Protein AF-A0A8S3Y1E7-F1 (afdb_monomer_lite)

Foldseek 3Di:
DVVVVVVVVVVVVVVVVCVVDDPVPCVVVCVCCLQLLNLLVCPPQAPVVVCVVPVVVCVVQVPSPLQSVLSVVVSPDPCVVQVQDSPDDSVVNVVSQQCDADPVNHRSRPRD

Organism: Parnassius apollo (NCBI:txid110799)

Structure (mmCIF, N/CA/C/O backbone):
data_AF-A0A8S3Y1E7-F1
#
_entry.id   AF-A0A8S3Y1E7-F1
#
loop_
_atom_site.group_PDB
_atom_site.id
_atom_site.type_symbol
_atom_site.label_atom_id
_atom_site.label_alt_id
_atom_site.label_comp_id
_atom_site.label_asym_id
_atom_site.label_entity_id
_atom_site.label_seq_id
_atom_site.pdbx_PDB_ins_code
_atom_site.Cartn_x
_atom_site.Cartn_y
_atom_site.Cartn_z
_atom_site.occupancy
_atom_site.B_iso_or_equiv
_atom_site.auth_seq_id
_atom_site.auth_comp_id
_atom_site.auth_asym_id
_atom_site.auth_atom_id
_atom_site.pdbx_PDB_model_num
ATOM 1 N N . MET A 1 1 ? -38.221 9.655 23.506 1.00 62.91 1 MET A N 1
ATOM 2 C CA . MET A 1 1 ? -37.483 8.558 24.178 1.00 62.91 1 MET A CA 1
ATOM 3 C C . MET A 1 1 ? -36.530 7.845 23.217 1.00 62.91 1 MET A C 1
ATOM 5 O O . MET A 1 1 ? -35.341 7.851 23.485 1.00 62.91 1 MET A O 1
ATOM 9 N N . PHE A 1 2 ? -37.001 7.359 22.059 1.00 79.69 2 PHE A N 1
ATOM 10 C CA . PHE A 1 2 ? -36.194 6.658 21.041 1.00 79.69 2 PHE A CA 1
ATOM 11 C C . PHE A 1 2 ? -34.885 7.364 20.624 1.00 79.69 2 PHE A C 1
ATOM 13 O O . PHE A 1 2 ? -33.815 6.774 20.713 1.00 79.69 2 PHE A O 1
ATOM 20 N N . LEU A 1 3 ? -34.940 8.653 20.262 1.00 81.31 3 LEU A N 1
ATOM 21 C CA . LEU A 1 3 ? -33.755 9.409 19.817 1.00 81.31 3 LEU A CA 1
ATOM 22 C C . LEU A 1 3 ? -32.650 9.516 20.884 1.00 81.31 3 LEU A C 1
ATOM 24 O O . LEU A 1 3 ? -31.466 9.519 20.553 1.00 81.31 3 LEU A O 1
ATOM 28 N N . ILE A 1 4 ? -33.027 9.579 22.165 1.00 89.06 4 ILE A N 1
ATOM 29 C CA . ILE A 1 4 ? -32.073 9.632 23.283 1.00 89.06 4 ILE A CA 1
ATOM 30 C C . ILE A 1 4 ? -31.377 8.277 23.419 1.00 89.06 4 ILE A C 1
ATOM 32 O O . ILE A 1 4 ? -30.157 8.228 23.535 1.00 89.06 4 ILE A O 1
ATOM 36 N N . THR A 1 5 ? -32.133 7.183 23.319 1.00 89.69 5 THR A N 1
ATOM 37 C CA . THR A 1 5 ? -31.593 5.821 23.359 1.00 89.69 5 THR A CA 1
ATOM 38 C C . THR A 1 5 ? -30.653 5.543 22.185 1.00 89.69 5 THR A C 1
ATOM 40 O O . THR A 1 5 ? -29.559 5.029 22.403 1.00 89.69 5 THR A O 1
ATOM 43 N N . CYS A 1 6 ? -31.013 5.943 20.958 1.00 90.81 6 CYS A N 1
ATOM 44 C CA . CYS A 1 6 ? -30.128 5.821 19.794 1.00 90.81 6 CYS A CA 1
ATOM 45 C C . CYS A 1 6 ? -28.824 6.600 19.992 1.00 90.81 6 CYS A C 1
ATOM 47 O O . CYS A 1 6 ? -27.742 6.080 19.732 1.00 90.81 6 CYS A O 1
ATOM 49 N N . ARG A 1 7 ? -28.906 7.834 20.505 1.00 92.56 7 ARG A N 1
ATOM 50 C CA . ARG A 1 7 ? -27.718 8.638 20.813 1.00 92.56 7 ARG A CA 1
ATOM 51 C C . ARG A 1 7 ? -26.834 7.962 21.862 1.00 92.56 7 ARG A C 1
ATOM 53 O O . ARG A 1 7 ? -25.625 7.898 21.668 1.00 92.56 7 ARG A O 1
ATOM 60 N N . SER A 1 8 ? -27.415 7.450 22.947 1.00 94.56 8 SER A N 1
ATOM 61 C CA . SER A 1 8 ? -26.674 6.722 23.984 1.00 94.56 8 SER A CA 1
ATOM 62 C C . SER A 1 8 ? -25.982 5.478 23.430 1.00 94.56 8 SER A C 1
ATOM 64 O O . SER A 1 8 ? -24.831 5.229 23.779 1.00 94.56 8 SER A O 1
ATOM 66 N N . PHE A 1 9 ? -26.640 4.748 22.527 1.00 95.00 9 PHE A N 1
ATOM 67 C CA . PHE A 1 9 ? -26.038 3.612 21.834 1.00 95.00 9 PHE A CA 1
ATOM 68 C C . PHE A 1 9 ? -24.812 4.024 21.007 1.00 95.00 9 PHE A C 1
ATOM 70 O O . PHE A 1 9 ? -23.751 3.434 21.180 1.00 95.00 9 PHE A O 1
ATOM 77 N N . TYR A 1 10 ? -24.908 5.067 20.172 1.00 95.00 10 TYR A N 1
ATOM 78 C CA . TYR A 1 10 ? -23.763 5.538 19.378 1.00 95.00 10 TYR A CA 1
ATOM 79 C C . TYR A 1 10 ? -22.602 6.043 20.239 1.00 95.00 10 TYR A C 1
ATOM 81 O O . TYR A 1 10 ? -21.443 5.808 19.908 1.00 95.00 10 TYR A O 1
ATOM 89 N N . VAL A 1 11 ? -22.898 6.713 21.357 1.00 95.62 11 VAL A N 1
ATOM 90 C CA . VAL A 1 11 ? -21.867 7.157 22.306 1.00 95.62 11 VAL A CA 1
ATOM 91 C C . VAL A 1 11 ? -21.140 5.961 22.917 1.00 95.62 11 VAL A C 1
ATOM 93 O O . VAL A 1 11 ? -19.913 5.973 22.993 1.00 95.62 11 VAL A O 1
ATOM 96 N N . GLU A 1 12 ? -21.871 4.932 23.342 1.00 95.81 12 GLU A N 1
ATOM 97 C CA . GLU A 1 12 ? -21.260 3.735 23.923 1.00 95.81 12 GLU A CA 1
ATOM 98 C C . GLU A 1 12 ? -20.477 2.936 22.878 1.00 95.81 12 GLU A C 1
ATOM 100 O O . GLU A 1 12 ? -19.353 2.519 23.140 1.00 95.81 12 GLU A O 1
ATOM 105 N N . LEU A 1 13 ? -21.007 2.814 21.659 1.00 94.62 13 LEU A N 1
ATOM 106 C CA . LEU A 1 13 ? -20.302 2.221 20.525 1.00 94.62 13 LEU A CA 1
ATOM 107 C C . LEU A 1 13 ? -18.964 2.932 20.268 1.00 94.62 13 LEU A C 1
ATOM 109 O O . LEU A 1 13 ? -17.924 2.278 20.206 1.00 94.62 13 LEU A O 1
ATOM 113 N N . ALA A 1 14 ? -18.966 4.265 20.181 1.00 93.31 14 ALA A N 1
ATOM 114 C CA . ALA A 1 14 ? -17.748 5.044 19.972 1.00 93.31 14 ALA A CA 1
ATOM 115 C C . ALA A 1 14 ? -16.739 4.856 21.118 1.00 93.31 14 ALA A C 1
ATOM 117 O O . ALA A 1 14 ? -15.549 4.680 20.864 1.00 93.31 14 ALA A O 1
ATOM 118 N N . LYS A 1 15 ? -17.199 4.823 22.377 1.00 94.44 15 LYS A N 1
ATOM 119 C CA . LYS A 1 15 ? -16.333 4.537 23.535 1.00 94.44 15 LYS A CA 1
ATOM 120 C C . LYS A 1 15 ? -15.702 3.152 23.456 1.00 94.44 15 LYS A C 1
ATOM 122 O O . LYS A 1 15 ? -14.506 3.026 23.694 1.00 94.44 15 LYS A O 1
ATOM 127 N N . GLN A 1 16 ? -16.483 2.131 23.112 1.00 94.81 16 GLN A N 1
ATOM 128 C CA . GLN A 1 16 ? -15.995 0.758 22.971 1.00 94.81 16 GLN A CA 1
ATOM 129 C C . GLN A 1 16 ? -14.950 0.650 21.854 1.00 94.81 16 GLN A C 1
ATOM 131 O O . GLN A 1 16 ? -13.949 -0.040 22.022 1.00 94.81 16 GLN A O 1
ATOM 136 N N . ILE A 1 17 ? -15.140 1.363 20.739 1.00 91.88 17 ILE A N 1
ATOM 137 C CA . ILE A 1 17 ? -14.146 1.446 19.658 1.00 91.88 17 ILE A CA 1
ATOM 138 C C . ILE A 1 17 ? -12.859 2.109 20.170 1.00 91.88 17 ILE A C 1
ATOM 140 O O . ILE A 1 17 ? -11.787 1.523 20.046 1.00 91.88 17 ILE A O 1
ATOM 144 N N . LEU A 1 18 ? -12.958 3.274 20.816 1.00 89.31 18 LEU A N 1
ATOM 145 C CA . LEU A 1 18 ? -11.801 4.000 21.362 1.00 89.31 18 LEU A CA 1
ATOM 146 C C . LEU A 1 18 ? -11.043 3.225 22.452 1.00 89.31 18 LEU A C 1
ATOM 148 O O . LEU A 1 18 ? -9.855 3.454 22.644 1.00 89.31 18 LEU A O 1
ATOM 152 N N . GLN A 1 19 ? -11.711 2.328 23.181 1.00 90.94 19 GLN A N 1
ATOM 153 C CA . GLN A 1 19 ? -11.066 1.463 24.174 1.00 90.94 19 GLN A CA 1
ATOM 154 C C . GLN A 1 19 ? -10.336 0.273 23.546 1.00 90.94 19 GLN A C 1
ATOM 156 O O . GLN A 1 19 ? -9.348 -0.196 24.105 1.00 90.94 19 GLN A O 1
ATOM 161 N N . ARG A 1 20 ? -10.838 -0.250 22.422 1.00 89.12 20 ARG A N 1
ATOM 162 C CA . ARG A 1 20 ? -10.280 -1.438 21.758 1.00 89.12 20 ARG A CA 1
ATOM 163 C C . ARG A 1 20 ? -9.148 -1.103 20.797 1.00 89.12 20 ARG A C 1
ATOM 165 O O . ARG A 1 20 ? -8.279 -1.943 20.590 1.00 89.12 20 ARG A O 1
ATOM 172 N N . PHE A 1 21 ? -9.172 0.090 20.214 1.00 85.19 21 PHE A N 1
ATOM 173 C CA . PHE A 1 21 ? -8.190 0.528 19.234 1.00 85.19 21 PHE A CA 1
ATOM 174 C C . PHE A 1 21 ? -7.401 1.712 19.778 1.00 85.19 21 PHE A C 1
ATOM 176 O O . PHE A 1 21 ? -7.958 2.775 20.051 1.00 85.19 21 PHE A O 1
ATOM 183 N N . ASP A 1 22 ? -6.088 1.533 19.905 1.00 85.06 22 ASP A N 1
ATOM 184 C CA . ASP A 1 22 ? -5.190 2.648 20.165 1.00 85.06 22 ASP A CA 1
ATOM 185 C C . ASP A 1 22 ? -4.937 3.401 18.859 1.00 85.06 22 ASP A C 1
ATOM 187 O O . ASP A 1 22 ? -4.024 3.080 18.109 1.00 85.06 22 ASP A O 1
ATOM 191 N N . PHE A 1 23 ? -5.742 4.422 18.574 1.00 82.25 23 PHE A N 1
ATOM 192 C CA . PHE A 1 23 ? -5.567 5.264 17.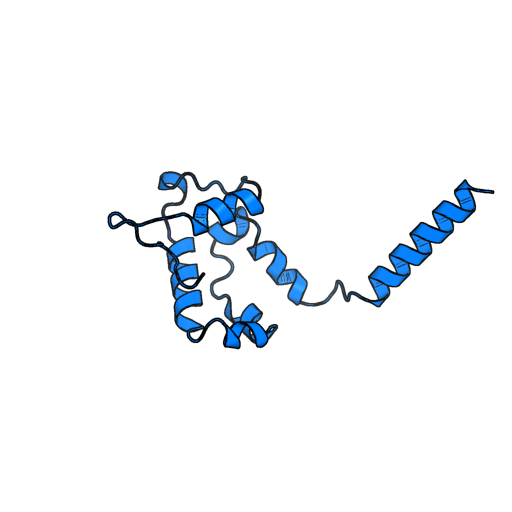384 1.00 82.25 23 PHE A CA 1
ATOM 193 C C . PHE A 1 23 ? -4.258 6.075 17.384 1.00 82.25 23 PHE A C 1
ATOM 195 O O . PHE A 1 23 ? -3.977 6.769 16.410 1.00 82.25 23 PHE A O 1
ATOM 202 N N . LYS A 1 24 ? -3.461 6.022 18.461 1.00 83.62 24 LYS A N 1
ATOM 203 C CA . LYS A 1 24 ? -2.101 6.578 18.506 1.00 83.62 24 LYS A CA 1
ATOM 204 C C . LYS A 1 24 ? -1.029 5.539 18.169 1.00 83.62 24 LYS A C 1
ATOM 206 O O . LYS A 1 24 ? 0.153 5.885 18.176 1.00 83.62 24 LYS A O 1
ATOM 211 N N . ASP A 1 25 ? -1.417 4.291 17.908 1.00 83.38 25 ASP A N 1
ATOM 212 C CA . ASP A 1 25 ? -0.496 3.235 17.503 1.00 83.38 25 ASP A CA 1
ATOM 213 C C . ASP A 1 25 ? 0.240 3.664 16.228 1.00 83.38 25 ASP A C 1
ATOM 215 O O . ASP A 1 25 ? -0.363 4.105 15.247 1.00 83.38 25 ASP A O 1
ATOM 219 N N . SER A 1 26 ? 1.563 3.514 16.233 1.00 80.44 26 SER A N 1
ATOM 220 C CA . SER A 1 26 ? 2.398 3.829 15.079 1.00 80.44 26 SER A CA 1
ATOM 221 C C . SER A 1 26 ? 2.079 2.966 13.860 1.00 80.44 26 SER A C 1
ATOM 223 O O . SER A 1 26 ? 2.475 3.329 12.756 1.00 80.44 26 SER A O 1
ATOM 225 N N . LEU A 1 27 ? 1.329 1.870 14.028 1.00 77.06 27 LEU A N 1
ATOM 226 C CA . LEU A 1 27 ? 0.727 1.111 12.937 1.00 77.06 27 LEU A CA 1
ATOM 227 C C . LEU A 1 27 ? -0.066 2.005 11.972 1.00 77.06 27 LEU A C 1
ATOM 229 O O . LEU A 1 27 ? 0.049 1.843 10.759 1.00 77.06 27 LEU A O 1
ATOM 233 N N . PHE A 1 28 ? -0.846 2.954 12.497 1.00 77.88 28 PHE A N 1
ATOM 234 C CA . PHE A 1 28 ? -1.684 3.825 11.670 1.00 77.88 28 PHE A CA 1
ATOM 235 C C . PHE A 1 28 ? -0.850 4.734 10.755 1.00 77.88 28 PHE A C 1
ATOM 237 O O . PHE A 1 28 ? -1.331 5.119 9.696 1.00 77.88 28 PHE A O 1
ATOM 244 N N . ASN A 1 29 ? 0.427 4.974 11.081 1.00 77.75 29 ASN A N 1
ATOM 245 C CA . ASN A 1 29 ? 1.344 5.724 10.216 1.00 77.75 29 ASN A CA 1
ATOM 246 C C . ASN A 1 29 ? 1.663 4.994 8.901 1.00 77.75 29 ASN A C 1
ATOM 248 O O . ASN A 1 29 ? 2.166 5.614 7.969 1.00 77.75 29 ASN A O 1
ATOM 252 N N . PHE A 1 30 ? 1.423 3.680 8.827 1.00 78.56 30 PHE A N 1
ATOM 253 C CA . PHE A 1 30 ? 1.666 2.883 7.624 1.00 78.56 30 PHE A CA 1
ATOM 254 C C . PHE A 1 30 ? 0.409 2.692 6.772 1.00 78.56 30 PHE A C 1
ATOM 256 O O . PHE A 1 30 ? 0.518 2.153 5.679 1.00 78.56 30 PHE A O 1
ATOM 263 N N . ILE A 1 31 ? -0.773 3.125 7.228 1.00 82.12 31 ILE A N 1
ATOM 264 C CA . ILE A 1 31 ? -2.007 3.018 6.427 1.00 82.12 31 ILE A CA 1
ATOM 265 C C . ILE A 1 31 ? -1.917 3.889 5.179 1.00 82.12 31 ILE A C 1
ATOM 267 O O . ILE A 1 31 ? -2.355 3.473 4.108 1.00 82.12 31 ILE A O 1
ATOM 271 N N . ASP A 1 32 ? -1.281 5.052 5.301 1.00 84.81 32 ASP A N 1
ATOM 272 C CA . ASP A 1 32 ? -1.076 5.966 4.181 1.00 84.81 32 ASP A CA 1
ATOM 273 C C . ASP A 1 32 ? -0.289 5.3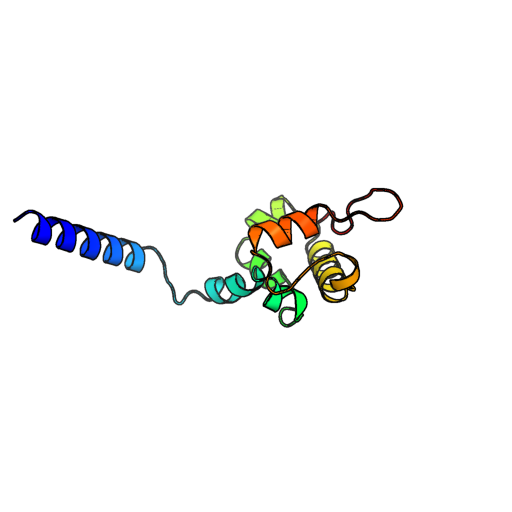16 3.038 1.00 84.81 32 ASP A C 1
ATOM 275 O O . ASP A 1 32 ? -0.466 5.708 1.895 1.00 84.81 32 ASP A O 1
ATOM 279 N N . LEU A 1 33 ? 0.514 4.279 3.307 1.00 87.12 33 LEU A N 1
ATOM 280 C CA . LEU A 1 33 ? 1.222 3.509 2.281 1.00 87.12 33 LEU A CA 1
ATOM 281 C C . LEU A 1 33 ? 0.278 2.912 1.228 1.00 87.12 33 LEU A C 1
ATOM 283 O O . LEU A 1 33 ? 0.655 2.780 0.068 1.00 87.12 33 LEU A O 1
ATOM 287 N N . VAL A 1 34 ? -0.939 2.542 1.632 1.00 87.81 34 VAL A N 1
ATOM 288 C CA . VAL A 1 34 ? -1.944 1.952 0.739 1.00 87.81 34 VAL A CA 1
ATOM 289 C C . VAL A 1 34 ? -2.519 3.012 -0.206 1.00 87.81 34 VAL A C 1
ATOM 291 O O . VAL A 1 34 ? -3.084 2.672 -1.240 1.00 87.81 34 VAL A O 1
ATOM 294 N N . ASN A 1 35 ? -2.356 4.302 0.094 1.00 91.69 35 ASN A N 1
ATOM 295 C CA . ASN A 1 35 ? -2.766 5.368 -0.808 1.00 91.69 35 ASN A CA 1
ATOM 296 C C . ASN A 1 35 ? -1.831 5.411 -2.036 1.00 91.69 35 ASN A C 1
ATOM 298 O O . ASN A 1 35 ? -0.620 5.588 -1.857 1.00 91.69 35 ASN A O 1
ATOM 302 N N . PRO A 1 36 ? -2.359 5.333 -3.274 1.00 93.25 36 PRO A N 1
ATOM 303 C CA . PRO A 1 36 ? -1.546 5.347 -4.491 1.00 93.25 36 PRO A CA 1
ATOM 304 C C . PRO A 1 36 ? -0.582 6.533 -4.572 1.00 93.25 36 PRO A C 1
ATOM 306 O O . PRO A 1 36 ? 0.595 6.362 -4.883 1.00 93.25 36 PRO A O 1
ATOM 309 N N . SER A 1 37 ? -1.037 7.732 -4.201 1.00 92.44 37 SER A N 1
ATOM 310 C CA . SER A 1 37 ? -0.200 8.940 -4.211 1.00 92.44 37 SER A CA 1
ATOM 311 C C . SER A 1 37 ? 1.032 8.831 -3.307 1.00 92.44 37 SER A C 1
ATOM 313 O O . SER A 1 37 ? 2.120 9.291 -3.660 1.00 92.44 37 SER A O 1
ATOM 315 N N . VAL A 1 38 ? 0.889 8.178 -2.155 1.00 91.12 38 VAL A N 1
ATOM 316 C CA . VAL A 1 38 ? 1.973 7.964 -1.193 1.00 91.12 38 VAL A CA 1
ATOM 317 C C . VAL A 1 38 ? 2.869 6.822 -1.659 1.00 91.12 38 VAL A C 1
ATOM 319 O O . VAL A 1 38 ? 4.092 6.959 -1.623 1.00 91.12 38 VAL A O 1
ATOM 322 N N . ALA A 1 39 ? 2.286 5.734 -2.155 1.00 90.19 39 ALA A N 1
ATOM 323 C CA . ALA A 1 39 ? 3.018 4.598 -2.696 1.00 90.19 39 ALA A CA 1
ATOM 324 C C . ALA A 1 39 ? 3.959 5.009 -3.843 1.00 90.19 39 ALA A C 1
ATOM 326 O O . ALA A 1 39 ? 5.146 4.689 -3.808 1.00 90.19 39 ALA A O 1
ATOM 327 N N . GLN A 1 40 ? 3.455 5.789 -4.806 1.00 91.94 40 GLN A N 1
ATOM 328 C CA . GLN A 1 40 ? 4.238 6.285 -5.944 1.00 91.94 40 GLN A CA 1
ATOM 329 C C . GLN A 1 40 ? 5.301 7.318 -5.536 1.00 91.94 40 GLN A C 1
ATOM 331 O O . GLN A 1 40 ? 6.336 7.438 -6.182 1.00 91.94 40 GLN A O 1
ATOM 336 N N . SER A 1 41 ? 5.085 8.061 -4.443 1.00 88.69 41 SER A N 1
ATOM 337 C CA . SER A 1 41 ? 6.025 9.100 -3.984 1.00 88.69 41 SER A CA 1
ATOM 338 C C . SER A 1 41 ? 7.378 8.562 -3.504 1.00 88.69 41 SER A C 1
ATOM 340 O O . SER A 1 41 ? 8.309 9.339 -3.281 1.00 88.69 41 SER A O 1
ATOM 342 N N . PHE A 1 42 ? 7.472 7.249 -3.270 1.00 84.56 42 PHE A N 1
ATOM 343 C CA . PHE A 1 42 ? 8.646 6.573 -2.721 1.00 84.56 42 PHE A CA 1
ATOM 344 C C . PHE A 1 42 ? 9.141 7.131 -1.370 1.00 84.56 42 PHE A C 1
ATOM 346 O O . PHE A 1 42 ? 10.305 6.987 -0.981 1.00 84.56 42 PHE A O 1
ATOM 353 N N . THR A 1 43 ? 8.245 7.768 -0.612 1.00 85.50 43 THR A N 1
ATOM 354 C CA . THR A 1 43 ? 8.527 8.265 0.745 1.00 85.50 43 THR A CA 1
ATOM 355 C C . THR A 1 43 ? 8.839 7.120 1.710 1.00 85.50 43 THR A C 1
ATOM 357 O O . THR A 1 43 ? 9.748 7.228 2.539 1.00 85.50 43 THR A O 1
ATOM 360 N N . PHE A 1 44 ? 8.156 5.987 1.550 1.00 85.06 44 PHE A N 1
ATOM 361 C CA . PHE A 1 44 ? 8.430 4.744 2.262 1.00 85.06 44 PHE A CA 1
ATOM 362 C C . PHE A 1 44 ? 9.370 3.864 1.435 1.00 85.06 44 PHE A C 1
ATOM 364 O O . PHE A 1 44 ? 9.002 3.368 0.379 1.00 85.06 44 PHE A O 1
ATOM 371 N N . LYS A 1 45 ? 10.598 3.648 1.917 1.00 85.94 45 LYS A N 1
ATOM 372 C CA . LYS A 1 45 ? 11.654 2.916 1.178 1.00 85.94 45 LYS A CA 1
ATOM 373 C C . LYS A 1 45 ? 11.732 1.417 1.483 1.00 85.94 45 LYS A C 1
ATOM 375 O O . LYS A 1 45 ? 12.591 0.716 0.938 1.00 85.94 45 LYS A O 1
ATOM 380 N N . SER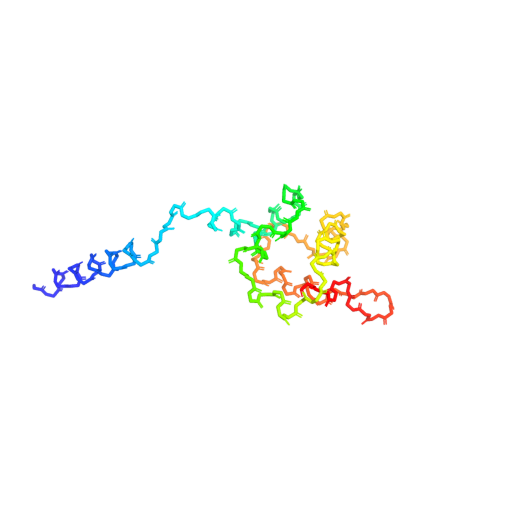 A 1 46 ? 10.940 0.962 2.447 1.00 87.25 46 SER A N 1
ATOM 381 C CA . SER A 1 46 ? 10.982 -0.397 2.976 1.00 87.25 46 SER A CA 1
ATOM 382 C C . SER A 1 46 ? 9.675 -0.711 3.692 1.00 87.25 46 SER A C 1
ATOM 384 O O . SER A 1 46 ? 9.184 0.097 4.485 1.00 87.25 46 SER A O 1
ATOM 386 N N . LEU A 1 47 ? 9.164 -1.911 3.448 1.00 86.56 47 LEU A N 1
ATOM 387 C CA . LEU A 1 47 ? 8.010 -2.507 4.109 1.00 86.56 47 LEU A CA 1
ATOM 388 C C . LEU A 1 47 ? 8.417 -3.284 5.367 1.00 86.56 47 LEU A C 1
ATOM 390 O O . LEU A 1 47 ? 7.561 -3.746 6.122 1.00 86.56 47 LEU A O 1
ATOM 394 N N . LYS A 1 48 ? 9.721 -3.381 5.667 1.00 84.88 48 LYS A N 1
ATOM 395 C CA . LYS A 1 48 ? 10.252 -4.035 6.873 1.00 84.88 48 LYS A CA 1
ATOM 396 C C . LYS A 1 48 ? 9.530 -3.678 8.176 1.00 84.88 48 LYS A C 1
ATOM 398 O O . LYS A 1 48 ? 9.287 -4.608 8.947 1.00 84.88 48 LYS A O 1
ATOM 403 N N . PRO A 1 49 ? 9.176 -2.411 8.464 1.00 84.56 49 PRO A N 1
ATOM 404 C CA . PRO A 1 49 ? 8.444 -2.081 9.687 1.00 84.56 49 PRO A CA 1
ATOM 405 C C . PRO A 1 49 ? 7.099 -2.815 9.814 1.00 84.56 49 PRO A C 1
ATOM 407 O O . PRO A 1 49 ? 6.737 -3.218 10.919 1.00 84.56 49 PRO A O 1
ATOM 410 N N . ILE A 1 50 ? 6.402 -3.052 8.697 1.00 84.69 50 ILE A N 1
ATOM 411 C CA . ILE A 1 50 ? 5.129 -3.788 8.657 1.00 84.69 50 ILE A CA 1
ATOM 412 C C . ILE A 1 50 ? 5.374 -5.260 8.992 1.00 84.69 50 ILE A C 1
ATOM 414 O O . ILE A 1 50 ? 4.723 -5.804 9.882 1.00 84.69 50 ILE A O 1
ATOM 418 N 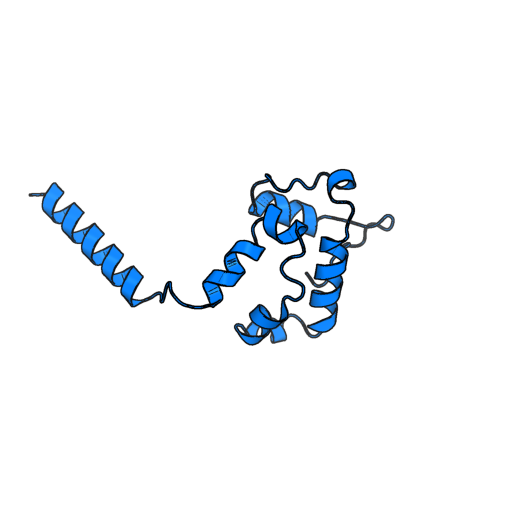N . PHE A 1 51 ? 6.366 -5.887 8.360 1.00 82.19 51 PHE A N 1
ATOM 419 C CA . PHE A 1 51 ? 6.72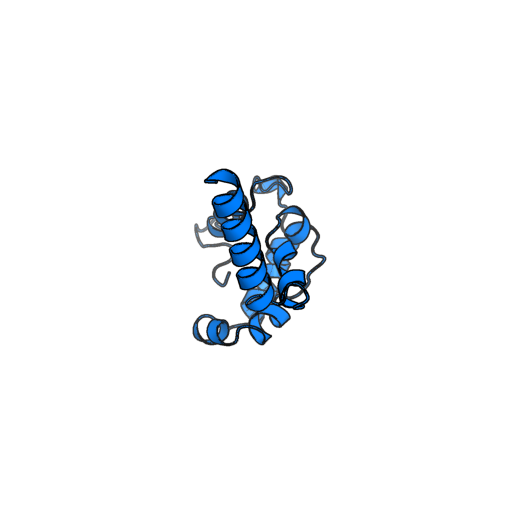0 -7.283 8.634 1.00 82.19 51 PHE A CA 1
ATOM 420 C C . PHE A 1 51 ? 7.172 -7.509 10.086 1.00 82.19 51 PHE A C 1
ATOM 422 O O . PHE A 1 51 ? 6.783 -8.495 10.708 1.00 82.19 51 PHE A O 1
ATOM 429 N N . VAL A 1 52 ? 7.925 -6.569 10.669 1.00 84.19 52 VAL A N 1
ATOM 430 C CA . VAL A 1 52 ? 8.311 -6.619 12.092 1.00 84.19 52 VAL A CA 1
ATOM 431 C C . VAL A 1 52 ? 7.084 -6.532 13.003 1.00 84.19 52 VAL A C 1
ATOM 433 O O . VAL A 1 52 ? 7.030 -7.217 14.026 1.00 84.19 52 VAL A O 1
ATOM 436 N N . ARG A 1 53 ? 6.094 -5.703 12.648 1.00 83.69 53 ARG A N 1
ATOM 437 C CA . ARG A 1 53 ? 4.853 -5.544 13.419 1.00 83.69 53 ARG A CA 1
ATOM 438 C C . ARG A 1 53 ? 3.916 -6.742 13.282 1.00 83.69 53 ARG A C 1
ATOM 440 O O . ARG A 1 53 ? 3.253 -7.090 14.258 1.00 83.69 53 ARG A O 1
ATOM 447 N N . PHE A 1 54 ? 3.895 -7.389 12.118 1.00 85.31 54 PHE A N 1
ATOM 448 C CA . PHE A 1 54 ? 3.066 -8.559 11.831 1.00 85.31 54 PHE A CA 1
ATOM 449 C C . PHE A 1 54 ? 3.916 -9.775 11.450 1.00 85.31 54 PHE A C 1
ATOM 451 O O . PHE A 1 54 ? 3.934 -10.176 10.284 1.00 85.31 54 PHE A O 1
ATOM 458 N N . PRO A 1 55 ? 4.564 -10.439 12.428 1.00 81.69 55 PRO A N 1
ATOM 459 C CA . PRO A 1 55 ? 5.451 -11.557 12.135 1.00 81.69 55 PRO A CA 1
ATOM 460 C C . PRO A 1 55 ? 4.771 -12.742 11.446 1.00 81.69 55 PRO A C 1
ATOM 462 O O . PRO A 1 55 ? 5.436 -13.543 10.803 1.00 81.69 55 PRO A O 1
ATOM 465 N N . VAL A 1 56 ? 3.443 -12.857 11.551 1.00 83.12 56 VAL A N 1
ATOM 466 C CA . VAL A 1 56 ? 2.667 -13.875 10.830 1.00 83.12 56 VAL A CA 1
ATOM 467 C C . VAL A 1 56 ? 2.846 -13.773 9.312 1.00 83.12 56 VAL A C 1
ATOM 469 O O . VAL A 1 56 ? 2.806 -14.793 8.632 1.00 83.12 56 VAL A O 1
ATOM 472 N N . LEU A 1 57 ? 3.121 -12.577 8.781 1.00 77.25 57 LEU A N 1
ATOM 473 C CA . LEU A 1 57 ? 3.396 -12.381 7.358 1.00 77.25 57 LEU A CA 1
ATOM 474 C C . LEU A 1 57 ? 4.702 -13.075 6.931 1.00 77.25 57 LEU A C 1
ATOM 476 O O . LEU A 1 57 ? 4.791 -13.547 5.802 1.00 77.25 57 LEU A O 1
ATOM 480 N N . TYR A 1 58 ? 5.674 -13.260 7.835 1.00 73.50 58 TYR A N 1
ATOM 481 C CA . TYR A 1 58 ? 6.891 -14.029 7.534 1.00 73.50 58 TYR A CA 1
ATOM 482 C C . TYR A 1 58 ? 6.615 -15.500 7.215 1.00 73.50 58 TYR A C 1
ATOM 484 O O . TYR A 1 58 ? 7.390 -16.120 6.496 1.00 73.50 58 TYR A O 1
ATOM 492 N N . ALA A 1 59 ? 5.525 -16.072 7.736 1.00 69.62 59 ALA A N 1
ATOM 493 C CA . ALA A 1 59 ? 5.174 -17.461 7.451 1.00 69.62 59 ALA A CA 1
ATOM 494 C C . ALA A 1 59 ? 4.740 -17.665 5.990 1.00 69.62 59 ALA A C 1
ATOM 496 O O . ALA A 1 59 ? 4.868 -18.768 5.464 1.00 69.62 59 ALA A O 1
ATOM 497 N N . TYR A 1 60 ? 4.243 -16.606 5.345 1.00 65.62 60 TYR A N 1
ATOM 498 C CA . TYR A 1 60 ? 3.797 -16.623 3.952 1.00 65.62 60 TYR A CA 1
ATOM 499 C C . TYR A 1 60 ? 4.893 -16.159 2.989 1.00 65.62 60 TYR A C 1
ATOM 501 O O . TYR A 1 60 ? 4.979 -16.661 1.872 1.00 65.62 60 TYR A O 1
ATOM 509 N N . TYR A 1 61 ? 5.779 -15.273 3.448 1.00 62.22 61 TYR A N 1
ATOM 510 C CA . TYR A 1 61 ? 6.846 -14.699 2.638 1.00 62.22 61 TYR A CA 1
ATOM 511 C C . TYR A 1 61 ? 8.208 -15.067 3.224 1.00 62.22 61 TYR A C 1
ATOM 513 O O . TYR A 1 61 ? 8.730 -14.405 4.120 1.00 62.22 61 TYR A O 1
ATOM 521 N N . ASN A 1 62 ? 8.834 -16.105 2.670 1.00 56.06 62 ASN A N 1
ATOM 522 C CA . ASN A 1 62 ? 10.176 -16.544 3.071 1.00 56.06 62 ASN A CA 1
ATOM 523 C C . ASN A 1 62 ? 11.296 -15.581 2.600 1.00 56.06 62 ASN A C 1
ATOM 525 O O . ASN A 1 62 ? 12.475 -15.928 2.630 1.00 56.06 62 ASN A O 1
ATOM 529 N N . MET A 1 63 ? 10.944 -14.387 2.106 1.00 64.19 63 MET A N 1
ATOM 530 C CA . MET A 1 63 ? 11.849 -13.478 1.399 1.00 64.19 63 MET A CA 1
ATOM 531 C C . MET A 1 63 ? 11.505 -12.005 1.659 1.00 64.19 63 MET A C 1
ATOM 533 O O . MET A 1 63 ? 11.164 -11.267 0.743 1.00 64.19 63 MET A O 1
ATOM 537 N N . GLN A 1 64 ? 11.647 -11.542 2.906 1.00 65.31 64 GLN A N 1
ATOM 538 C CA . GLN A 1 64 ? 11.500 -10.116 3.246 1.00 65.31 64 GLN A CA 1
ATOM 539 C C . GLN A 1 64 ? 12.295 -9.186 2.308 1.00 65.31 64 GLN A C 1
ATOM 541 O O . GLN A 1 64 ? 11.837 -8.097 1.982 1.00 65.31 64 GLN A O 1
ATOM 546 N N . TYR A 1 65 ? 13.482 -9.621 1.878 1.00 71.88 65 TYR A N 1
ATOM 547 C CA . TYR A 1 65 ? 14.319 -8.873 0.943 1.00 71.88 65 TYR A CA 1
ATOM 548 C C . TYR A 1 65 ? 13.690 -8.750 -0.450 1.00 71.88 65 TYR A C 1
ATOM 550 O O . TYR A 1 65 ? 13.728 -7.668 -1.016 1.00 71.88 65 TYR A O 1
ATOM 558 N N . ALA A 1 66 ? 13.049 -9.808 -0.957 1.00 81.88 66 ALA A N 1
ATOM 559 C CA . ALA A 1 66 ? 12.415 -9.780 -2.275 1.00 81.88 66 ALA A CA 1
ATOM 560 C C . ALA A 1 66 ? 11.219 -8.819 -2.313 1.00 81.88 66 ALA A C 1
ATOM 562 O O . ALA A 1 66 ? 11.075 -8.073 -3.271 1.00 81.88 66 ALA A O 1
ATOM 563 N N . VAL A 1 67 ? 10.415 -8.771 -1.244 1.00 86.56 67 VAL A N 1
ATOM 564 C CA . VAL A 1 67 ? 9.280 -7.835 -1.149 1.00 86.56 67 VAL A CA 1
ATOM 565 C C . VAL A 1 67 ? 9.751 -6.379 -1.089 1.00 86.56 67 VAL A C 1
ATOM 567 O O . VAL A 1 67 ? 9.185 -5.508 -1.740 1.00 86.56 67 VAL A O 1
ATOM 570 N N . ASP A 1 68 ? 10.798 -6.100 -0.309 1.00 88.25 68 ASP A N 1
ATOM 571 C CA . ASP A 1 68 ? 11.375 -4.754 -0.227 1.00 88.25 68 ASP A CA 1
ATOM 572 C C . ASP A 1 68 ? 11.998 -4.308 -1.558 1.00 88.25 68 ASP A C 1
ATOM 574 O O . ASP A 1 68 ? 11.963 -3.118 -1.871 1.00 88.25 68 ASP A O 1
ATOM 578 N N . ASP A 1 69 ? 12.585 -5.232 -2.320 1.00 88.94 69 ASP A N 1
ATOM 579 C CA . ASP A 1 69 ? 13.156 -4.937 -3.633 1.00 88.94 69 ASP A CA 1
ATOM 580 C C . ASP A 1 69 ? 12.049 -4.708 -4.673 1.00 88.94 69 ASP A C 1
ATOM 582 O O . ASP A 1 69 ? 12.069 -3.669 -5.333 1.00 88.94 69 ASP A O 1
ATOM 586 N N . GLU A 1 70 ? 11.020 -5.562 -4.724 1.00 90.75 70 GLU A N 1
ATOM 587 C CA . GLU A 1 70 ? 9.833 -5.360 -5.575 1.00 90.75 70 GLU A CA 1
ATOM 588 C C . GLU A 1 70 ? 9.116 -4.044 -5.260 1.00 90.75 70 GLU A C 1
ATOM 590 O O . GLU A 1 70 ? 8.726 -3.320 -6.171 1.00 90.75 70 GLU A O 1
ATOM 595 N N . TRP A 1 71 ? 9.010 -3.670 -3.982 1.00 90.56 71 TRP A N 1
ATOM 596 C CA . TRP A 1 71 ? 8.440 -2.383 -3.583 1.00 90.56 71 TRP A CA 1
ATOM 597 C C . TRP A 1 71 ? 9.210 -1.192 -4.167 1.00 90.56 71 TRP A C 1
ATOM 599 O O . TRP A 1 71 ? 8.618 -0.196 -4.588 1.00 90.56 71 TRP A O 1
ATOM 609 N N . ARG A 1 72 ? 10.545 -1.274 -4.202 1.00 90.12 72 ARG A N 1
ATOM 610 C CA . ARG A 1 72 ? 11.389 -0.223 -4.790 1.00 90.12 72 ARG A CA 1
ATOM 611 C C . ARG A 1 72 ? 11.304 -0.219 -6.307 1.00 90.12 72 ARG A C 1
ATOM 613 O O . ARG A 1 72 ? 11.275 0.860 -6.888 1.00 90.12 72 ARG A O 1
ATOM 620 N N . GLU A 1 73 ? 11.273 -1.391 -6.933 1.00 90.50 73 GLU A N 1
ATOM 621 C CA . GLU A 1 73 ? 11.077 -1.521 -8.378 1.00 90.50 73 GLU A CA 1
ATOM 622 C C . GLU A 1 73 ? 9.737 -0.923 -8.805 1.00 90.50 73 GLU A C 1
ATOM 624 O O . GLU A 1 73 ? 9.699 -0.127 -9.740 1.00 90.50 73 GLU A O 1
ATOM 629 N N . TYR A 1 74 ? 8.668 -1.222 -8.064 1.00 92.56 74 TYR A N 1
ATOM 630 C CA . TYR A 1 74 ? 7.358 -0.603 -8.228 1.00 92.56 74 TYR A CA 1
ATOM 631 C C . TYR A 1 74 ? 7.442 0.922 -8.101 1.00 92.56 74 TYR A C 1
ATOM 633 O O . TYR A 1 74 ? 7.022 1.636 -9.002 1.00 92.56 74 TYR A 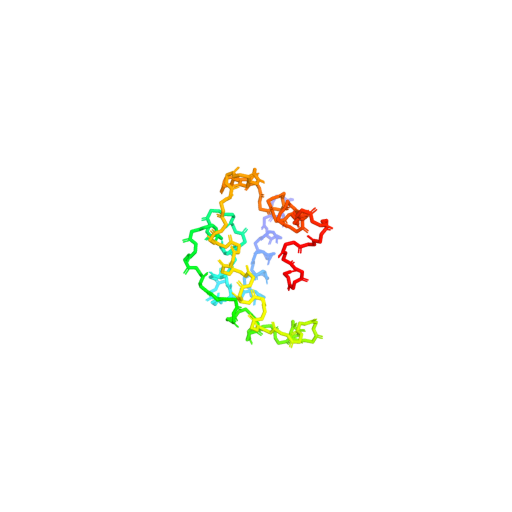O 1
ATOM 641 N N . ALA A 1 75 ? 8.043 1.447 -7.033 1.00 89.19 75 ALA A N 1
ATOM 642 C CA . ALA A 1 75 ? 8.083 2.891 -6.820 1.00 89.19 75 ALA A CA 1
ATOM 643 C C . ALA A 1 75 ? 8.916 3.652 -7.872 1.00 89.19 75 ALA A C 1
ATOM 645 O O . ALA A 1 75 ? 8.719 4.850 -8.070 1.00 89.19 75 ALA A O 1
ATOM 646 N N . LEU A 1 76 ? 9.842 2.969 -8.549 1.00 88.94 76 LEU A N 1
ATOM 647 C CA . LEU A 1 76 ? 10.650 3.508 -9.648 1.00 88.94 76 LEU A CA 1
ATOM 648 C C . LEU A 1 76 ? 10.054 3.219 -11.036 1.00 88.94 76 LEU A C 1
ATOM 650 O O . LEU A 1 76 ? 10.645 3.616 -12.042 1.00 88.94 76 LEU A O 1
ATOM 654 N N . LEU A 1 77 ? 8.913 2.531 -11.099 1.00 92.19 77 LEU A N 1
ATOM 655 C CA . LEU A 1 77 ? 8.211 2.217 -12.334 1.00 92.19 77 LEU A CA 1
ATOM 656 C C . LEU A 1 77 ? 7.727 3.501 -13.022 1.00 92.19 77 LEU A C 1
ATOM 658 O O . LEU A 1 77 ? 7.354 4.485 -12.379 1.00 92.19 77 LEU A O 1
ATOM 662 N N . ASP A 1 78 ? 7.671 3.474 -14.351 1.00 91.94 78 ASP A N 1
ATOM 663 C CA . ASP A 1 78 ? 6.948 4.488 -15.116 1.00 91.94 78 ASP A CA 1
ATOM 664 C C . ASP A 1 78 ? 5.435 4.238 -15.008 1.00 91.94 78 ASP A C 1
ATOM 666 O O . ASP A 1 78 ? 4.832 3.584 -15.858 1.00 91.94 78 ASP A O 1
ATOM 670 N N . HIS A 1 79 ? 4.835 4.717 -13.920 1.00 93.94 79 HIS A N 1
ATOM 671 C CA . HIS A 1 79 ? 3.433 4.482 -13.573 1.00 93.94 79 HIS A CA 1
ATOM 672 C C . HIS A 1 79 ? 2.449 4.931 -14.667 1.00 93.94 79 HIS A C 1
ATOM 674 O O . HIS A 1 79 ? 1.451 4.249 -14.904 1.00 93.94 79 HIS A O 1
ATOM 680 N N . GLU A 1 80 ? 2.741 6.023 -15.383 1.00 92.06 80 GLU A N 1
ATOM 681 C CA . GLU A 1 80 ? 1.873 6.518 -16.461 1.00 92.06 80 GLU A CA 1
ATOM 682 C C . GLU A 1 80 ? 1.789 5.518 -17.620 1.00 92.06 80 GLU A C 1
ATOM 684 O O . GLU A 1 80 ? 0.704 5.278 -18.151 1.00 92.06 80 GLU A O 1
ATOM 689 N N . SER A 1 81 ? 2.905 4.867 -17.968 1.00 91.81 81 SER A N 1
ATOM 690 C CA . SER A 1 81 ? 2.933 3.846 -19.028 1.00 91.81 81 SER A CA 1
ATOM 691 C C . SER A 1 81 ? 2.075 2.608 -18.722 1.00 91.81 81 SER A C 1
ATOM 693 O O . SER A 1 81 ? 1.703 1.877 -19.642 1.00 91.81 81 SER A O 1
ATOM 695 N N . TYR A 1 82 ? 1.733 2.399 -17.447 1.00 90.62 82 TYR A N 1
ATOM 696 C CA . TYR A 1 82 ? 0.916 1.288 -16.958 1.00 90.62 82 TYR A CA 1
ATOM 697 C C . TYR A 1 82 ? -0.505 1.703 -16.545 1.00 90.62 82 TYR A C 1
ATOM 699 O O . TYR A 1 82 ? -1.206 0.890 -15.944 1.00 90.62 82 TYR A O 1
ATOM 707 N N . ASP A 1 83 ? -0.946 2.928 -16.865 1.00 93.06 83 ASP A N 1
ATOM 708 C CA . ASP A 1 83 ? -2.280 3.445 -16.495 1.00 93.06 83 ASP A CA 1
ATOM 709 C C . ASP A 1 83 ? -2.532 3.429 -14.969 1.00 93.06 83 ASP A C 1
ATOM 711 O O . ASP A 1 83 ? -3.629 3.142 -14.475 1.00 93.06 83 ASP A O 1
ATOM 715 N N . LEU A 1 84 ? -1.470 3.700 -14.200 1.00 94.88 84 LEU A N 1
ATOM 716 C CA . LEU A 1 84 ? -1.490 3.761 -12.741 1.00 94.88 84 LEU A CA 1
ATOM 717 C C . LEU A 1 84 ? -1.513 5.219 -12.278 1.00 94.88 84 LEU A C 1
ATOM 719 O O . LEU A 1 84 ? -0.476 5.890 -12.261 1.00 94.88 84 LEU A O 1
ATOM 723 N N . HIS A 1 85 ? -2.673 5.709 -11.842 1.00 94.62 85 HIS A N 1
ATOM 724 C CA . HIS A 1 85 ? -2.806 7.100 -11.411 1.00 94.62 85 HIS A CA 1
ATOM 725 C C . HIS A 1 85 ? -2.807 7.251 -9.883 1.00 94.62 85 HIS A C 1
ATOM 727 O O . HIS A 1 85 ? -3.479 6.498 -9.180 1.00 94.62 85 HIS A O 1
ATOM 733 N N . PRO A 1 86 ? -2.128 8.279 -9.338 1.00 93.19 86 PRO A N 1
ATOM 734 C CA . PRO A 1 86 ? -2.058 8.511 -7.893 1.00 93.19 86 PRO A CA 1
ATOM 735 C C . PRO A 1 86 ? -3.400 8.933 -7.271 1.00 93.19 86 PRO A C 1
ATOM 737 O O . PRO A 1 86 ? -3.520 8.969 -6.048 1.00 93.19 86 PRO A O 1
ATOM 740 N N . SER A 1 87 ? -4.384 9.298 -8.098 1.00 94.38 87 SER A N 1
ATOM 741 C CA . SER A 1 87 ? -5.742 9.669 -7.689 1.00 94.38 87 SER A CA 1
ATOM 742 C C . SER A 1 87 ? -6.755 8.527 -7.786 1.00 94.38 87 SER A C 1
ATOM 744 O O . SER A 1 87 ? -7.924 8.762 -7.484 1.00 94.38 87 SER A O 1
ATOM 746 N N . ASP A 1 88 ? -6.342 7.345 -8.251 1.00 93.75 88 ASP A N 1
ATOM 747 C CA . ASP A 1 88 ? -7.222 6.178 -8.331 1.00 93.75 88 ASP A CA 1
ATOM 748 C C . ASP A 1 88 ? -7.682 5.751 -6.929 1.00 93.75 88 ASP A C 1
ATOM 750 O O . ASP A 1 88 ? -7.014 6.012 -5.921 1.00 93.75 88 ASP A O 1
ATOM 754 N N . ASP A 1 89 ? -8.834 5.080 -6.865 1.00 95.38 89 ASP A N 1
ATOM 755 C CA . ASP A 1 89 ? -9.232 4.393 -5.642 1.00 95.38 89 ASP A CA 1
ATOM 756 C C . ASP A 1 89 ? -8.169 3.352 -5.268 1.00 95.38 89 ASP A C 1
ATOM 758 O O . ASP A 1 89 ? -7.618 2.664 -6.130 1.00 95.38 89 ASP A O 1
ATOM 762 N N . ALA A 1 90 ? -7.866 3.244 -3.975 1.00 93.50 90 ALA A N 1
ATOM 763 C CA . ALA A 1 90 ? -6.779 2.395 -3.513 1.00 93.50 90 ALA A CA 1
ATOM 764 C C . ALA A 1 90 ? -6.997 0.919 -3.881 1.00 93.50 90 ALA A C 1
ATOM 766 O O . ALA A 1 90 ? -6.048 0.246 -4.278 1.00 93.50 90 ALA A O 1
ATOM 767 N N . GLU A 1 91 ? -8.225 0.408 -3.775 1.00 94.06 91 GLU A N 1
ATOM 768 C CA . GLU A 1 91 ? -8.518 -0.991 -4.092 1.00 94.06 91 GLU A CA 1
ATOM 769 C C . GLU A 1 91 ? -8.331 -1.260 -5.588 1.00 94.06 91 GLU A C 1
ATOM 771 O O . GLU A 1 91 ? -7.604 -2.181 -5.968 1.00 94.06 91 GLU A O 1
ATOM 776 N N . GLU A 1 92 ? -8.918 -0.418 -6.441 1.00 94.88 92 GLU A N 1
ATOM 777 C CA . GLU A 1 92 ? -8.789 -0.536 -7.898 1.00 94.88 92 GLU A CA 1
ATOM 778 C C . GLU A 1 92 ? -7.329 -0.414 -8.351 1.00 94.88 92 GLU A C 1
ATOM 780 O O . GLU A 1 92 ? -6.859 -1.197 -9.181 1.00 94.88 92 GLU A O 1
ATOM 785 N N . TYR A 1 93 ? -6.593 0.528 -7.766 1.00 95.56 93 TYR A N 1
ATOM 786 C CA . TYR A 1 93 ? -5.184 0.751 -8.048 1.00 95.56 93 TYR A CA 1
ATOM 787 C C . TYR A 1 93 ? -4.330 -0.485 -7.753 1.00 95.56 93 TYR A C 1
ATOM 789 O O . TYR A 1 93 ? -3.591 -0.958 -8.620 1.00 95.56 93 TYR A O 1
ATOM 797 N N . TRP A 1 94 ? -4.435 -1.043 -6.544 1.00 93.88 94 TRP A N 1
ATOM 798 C CA . TRP A 1 94 ? -3.628 -2.204 -6.168 1.00 93.88 94 TRP A CA 1
ATOM 799 C C . TRP A 1 94 ? -4.017 -3.449 -6.962 1.00 93.88 94 TRP A C 1
ATOM 801 O O . TRP A 1 94 ? -3.137 -4.220 -7.342 1.00 93.88 94 TRP A O 1
ATOM 811 N N . LEU A 1 95 ? -5.296 -3.611 -7.317 1.00 93.94 95 LEU A N 1
ATOM 812 C CA . LEU A 1 95 ? -5.721 -4.662 -8.244 1.00 93.94 95 LEU A CA 1
ATOM 813 C C . LEU A 1 95 ? -5.033 -4.534 -9.610 1.00 93.94 95 LEU A C 1
ATOM 815 O O . LEU A 1 95 ? -4.567 -5.545 -10.142 1.00 93.94 95 LEU A O 1
ATOM 819 N N . LYS A 1 96 ? -4.907 -3.320 -10.167 1.00 94.44 96 LYS A N 1
ATOM 820 C CA . LYS A 1 96 ? -4.139 -3.102 -11.407 1.00 94.44 96 LYS A CA 1
ATOM 821 C C . LYS A 1 96 ? -2.681 -3.527 -11.228 1.00 94.44 96 LYS A C 1
ATOM 823 O O . LYS A 1 96 ? -2.181 -4.296 -12.048 1.00 94.44 96 LYS A O 1
ATOM 828 N N . VAL A 1 97 ? -2.028 -3.087 -10.147 1.00 94.06 97 VAL A N 1
ATOM 829 C CA . VAL A 1 97 ? -0.623 -3.423 -9.840 1.00 94.06 97 VAL A CA 1
ATOM 830 C C . VAL A 1 97 ? -0.415 -4.939 -9.765 1.00 94.06 97 VAL A C 1
ATOM 832 O O . VAL A 1 97 ? 0.482 -5.462 -10.425 1.00 94.06 97 VAL A O 1
ATOM 835 N N . PHE A 1 98 ? -1.276 -5.667 -9.047 1.00 91.81 98 PHE A N 1
ATOM 836 C CA . PHE A 1 98 ? -1.186 -7.129 -8.916 1.00 91.81 98 PHE A CA 1
ATOM 837 C C . PHE A 1 98 ? -1.456 -7.888 -10.224 1.00 91.81 98 PHE A C 1
ATOM 839 O O . PHE A 1 98 ? -1.096 -9.060 -10.360 1.00 91.81 98 PHE A O 1
ATOM 846 N N . HIS A 1 99 ? -2.085 -7.239 -11.203 1.00 93.19 99 HIS A N 1
ATOM 847 C CA . HIS A 1 99 ? -2.325 -7.802 -12.528 1.00 93.19 99 HIS A CA 1
ATOM 848 C C . HIS A 1 99 ? -1.272 -7.414 -13.570 1.00 93.19 99 HIS A C 1
ATOM 850 O O . HIS A 1 99 ? -1.330 -7.935 -14.691 1.00 93.19 99 HIS A O 1
ATOM 856 N N . LEU A 1 100 ? -0.296 -6.569 -13.221 1.00 93.94 100 LEU A N 1
ATOM 857 C CA . LEU A 1 100 ? 0.788 -6.209 -14.126 1.00 93.94 100 LEU A CA 1
ATOM 858 C C . LEU A 1 100 ? 1.635 -7.424 -14.491 1.00 93.94 100 LEU A C 1
ATOM 860 O O . LEU A 1 100 ? 2.036 -8.230 -13.649 1.00 93.94 100 LEU A O 1
ATOM 864 N N . LYS A 1 101 ? 1.918 -7.540 -15.788 1.00 93.31 101 LYS A N 1
ATOM 865 C CA . LYS A 1 101 ? 2.684 -8.643 -16.357 1.00 93.31 101 LYS A CA 1
ATOM 866 C C . LYS A 1 101 ? 3.768 -8.135 -17.286 1.00 93.31 101 LYS A C 1
ATOM 868 O O . LYS A 1 101 ? 3.571 -7.165 -18.013 1.00 93.31 101 LYS A O 1
ATOM 873 N N . ASN A 1 102 ? 4.897 -8.833 -17.295 1.00 89.44 102 ASN A N 1
ATOM 874 C CA . ASN A 1 102 ? 5.961 -8.584 -18.259 1.00 89.44 102 ASN A CA 1
ATOM 875 C C . ASN A 1 102 ? 5.572 -9.102 -19.659 1.00 89.44 102 ASN A C 1
ATOM 877 O O . ASN A 1 102 ? 4.542 -9.752 -19.849 1.00 89.44 102 ASN A O 1
ATOM 881 N N . ALA A 1 103 ? 6.437 -8.873 -20.651 1.00 88.75 103 ALA A N 1
ATOM 882 C CA . ALA A 1 103 ? 6.225 -9.333 -22.029 1.00 88.75 103 ALA A CA 1
ATOM 883 C C . ALA A 1 103 ? 6.097 -10.866 -22.177 1.00 88.75 103 ALA A C 1
ATOM 885 O O . ALA A 1 103 ? 5.592 -11.348 -23.188 1.00 88.75 103 ALA A O 1
ATOM 886 N N . LEU A 1 104 ? 6.540 -11.637 -21.176 1.00 90.81 104 LEU A N 1
ATOM 887 C CA . LEU A 1 104 ? 6.409 -13.096 -21.118 1.00 90.81 104 LEU A CA 1
ATOM 888 C C . LEU A 1 104 ? 5.123 -13.547 -20.398 1.00 90.81 104 LEU A C 1
ATOM 890 O O . LEU A 1 104 ? 4.897 -14.746 -20.243 1.00 90.81 104 LEU A O 1
ATOM 894 N N . GLY A 1 105 ? 4.279 -12.613 -19.947 1.00 89.75 105 GLY A N 1
ATOM 895 C CA . GLY A 1 105 ? 3.029 -12.896 -19.240 1.00 89.75 105 GLY A CA 1
ATOM 896 C C . GLY A 1 105 ? 3.197 -13.281 -17.766 1.00 89.75 105 GLY A C 1
ATOM 897 O O . GLY A 1 105 ? 2.234 -13.744 -17.149 1.00 89.75 105 GLY A O 1
ATOM 898 N N . GLN A 1 106 ? 4.390 -13.106 -17.197 1.00 91.19 106 GLN A N 1
ATOM 899 C CA . GLN A 1 106 ? 4.676 -13.368 -15.782 1.00 91.19 106 GLN A CA 1
ATOM 900 C C . GLN A 1 106 ? 4.350 -12.130 -14.943 1.00 91.19 106 GLN A C 1
ATOM 902 O O . GLN A 1 106 ? 4.512 -11.018 -15.442 1.00 91.19 106 GLN A O 1
ATOM 907 N N . SER A 1 107 ? 3.914 -12.323 -13.691 1.00 90.88 107 SER A N 1
ATOM 908 C CA . SER A 1 107 ? 3.662 -11.210 -12.759 1.00 90.88 107 SER A CA 1
ATOM 909 C C . SER A 1 107 ? 4.908 -10.338 -12.615 1.00 90.88 107 SER A C 1
ATOM 911 O O . SER A 1 107 ? 6.010 -10.877 -12.493 1.00 90.88 107 SER A O 1
ATOM 913 N N . LEU A 1 108 ? 4.726 -9.016 -12.643 1.00 90.56 108 LEU A N 1
ATOM 914 C CA . LEU A 1 108 ? 5.812 -8.061 -12.412 1.00 90.56 108 LEU A CA 1
ATOM 915 C C . LEU A 1 108 ? 6.292 -8.095 -10.953 1.00 90.56 108 LEU A C 1
ATOM 917 O O . LEU A 1 108 ? 7.487 -7.989 -10.713 1.00 90.56 108 LEU A O 1
ATOM 921 N N . PHE A 1 109 ? 5.364 -8.300 -10.013 1.00 90.19 109 PHE A N 1
ATOM 922 C CA . PHE A 1 109 ? 5.613 -8.287 -8.569 1.00 90.19 109 PHE A CA 1
ATOM 923 C C . PHE A 1 109 ? 5.057 -9.574 -7.929 1.00 90.19 109 PHE A C 1
ATOM 925 O O . PHE A 1 109 ? 3.947 -9.584 -7.398 1.00 90.19 109 PHE A O 1
ATOM 932 N N . PRO A 1 110 ? 5.729 -10.727 -8.100 1.00 86.25 110 PRO A N 1
ATOM 933 C CA . PRO A 1 110 ? 5.228 -12.026 -7.645 1.00 86.25 110 PRO A CA 1
ATOM 934 C C . PRO A 1 110 ? 5.301 -12.249 -6.130 1.00 86.25 110 PRO A C 1
ATOM 936 O O . PRO A 1 110 ? 4.642 -13.167 -5.639 1.00 86.25 110 PRO A O 1
ATOM 939 N N . ASN A 1 111 ? 6.122 -11.488 -5.406 1.00 81.31 111 ASN A N 1
ATOM 940 C CA . ASN A 1 111 ? 6.229 -11.587 -3.952 1.00 81.31 111 ASN A CA 1
ATOM 941 C C . ASN A 1 111 ? 5.356 -10.555 -3.236 1.00 81.31 111 ASN A C 1
ATOM 943 O O . ASN A 1 111 ? 5.347 -10.545 -2.003 1.00 81.31 111 ASN A O 1
ATOM 947 N N . PHE A 1 112 ? 4.661 -9.701 -3.985 1.00 70.75 112 PHE A N 1
ATOM 948 C CA . PHE A 1 112 ? 3.854 -8.633 -3.430 1.00 70.75 112 PHE A CA 1
ATOM 949 C C . PHE A 1 112 ? 2.448 -9.081 -3.013 1.00 70.75 112 PHE A C 1
ATOM 951 O O . PHE A 1 112 ? 1.924 -10.064 -3.588 1.00 70.75 112 PHE A O 1
#

Sequence (112 aa):
MFLITCRSFYVELAKQILQRFDFKDSLFNFIDLVNPSVAQSFTFKSLKPIFVRFPVLYAYYNMQYAVDDEWREYALLDHESYDLHPSDDAEEYWLKVFHLKNALGQSLFPNF

Radius of gyration: 19.14 Å; chains: 1; bounding box: 52×27×46 Å

pLDDT: mean 87.0, std 8.18, range [56.06, 95.81]

Secondary structure (DSSP, 8-state):
-HHHHHHHHHHHHHHHHHHH--TT-GGGGGGGGGSHHHHHTT----SHHHHHH-GGGGGT-S-HHHHHHHHHHHHTS-GGGGT--TTS-HHHHHHHHHH-B-TTS-BS-TT-